Protein AF-X0W6S7-F1 (afdb_monomer_lite)

InterPro domains:
  IPR036086 ParB/Sulfiredoxin superfamily [SSF110849] (127-169)

Structure (mmCIF, N/CA/C/O backbone):
data_AF-X0W6S7-F1
#
_entry.id   AF-X0W6S7-F1
#
loop_
_atom_site.group_PDB
_atom_site.id
_atom_site.type_symbol
_atom_site.label_atom_id
_atom_site.label_alt_id
_atom_site.label_comp_id
_atom_site.label_asym_id
_atom_site.label_entity_id
_atom_site.label_seq_id
_atom_site.pdbx_PDB_ins_code
_atom_site.Cartn_x
_atom_site.Cartn_y
_atom_site.Cartn_z
_atom_site.occupancy
_atom_site.B_iso_or_equiv
_atom_site.auth_seq_id
_atom_site.auth_comp_id
_atom_site.auth_asym_id
_atom_site.auth_atom_id
_atom_site.pdbx_PDB_model_num
ATOM 1 N N . LYS A 1 1 ? -48.714 16.605 0.727 1.00 36.81 1 LYS A N 1
ATOM 2 C CA . LYS A 1 1 ? -47.879 15.407 0.461 1.00 36.81 1 LYS A CA 1
ATOM 3 C C . LYS A 1 1 ? -46.433 15.880 0.456 1.00 36.81 1 LYS A C 1
ATOM 5 O O . LYS A 1 1 ? -46.091 16.656 -0.423 1.00 36.81 1 LYS A O 1
ATOM 10 N N . GLY A 1 2 ? -45.682 15.568 1.515 1.00 40.12 2 GLY A N 1
ATOM 11 C CA . GLY A 1 2 ? -44.342 16.110 1.746 1.00 40.12 2 GLY A CA 1
ATOM 12 C C . GLY A 1 2 ? -43.364 15.637 0.678 1.00 40.12 2 GLY A C 1
ATOM 13 O O . GLY A 1 2 ? -43.314 14.447 0.377 1.00 40.12 2 GLY A O 1
ATOM 14 N N . GLN A 1 3 ? -42.642 16.583 0.084 1.00 43.19 3 GLN A N 1
ATOM 15 C CA . GLN A 1 3 ? -41.470 16.299 -0.732 1.00 43.19 3 GLN A CA 1
ATOM 16 C C . GLN A 1 3 ? -40.466 15.565 0.162 1.00 43.19 3 GLN A C 1
ATOM 18 O O . GLN A 1 3 ? -40.162 16.033 1.259 1.00 43.19 3 GLN A O 1
ATOM 23 N N . GLY A 1 4 ? -40.028 14.380 -0.264 1.00 40.12 4 GLY A N 1
ATOM 24 C CA . GLY A 1 4 ? -38.987 13.628 0.422 1.00 40.12 4 GLY A CA 1
ATOM 25 C C . GLY A 1 4 ? -37.681 14.396 0.317 1.00 40.12 4 GLY A C 1
ATOM 26 O O . GLY A 1 4 ? -36.938 14.221 -0.643 1.00 40.12 4 GLY A O 1
ATOM 27 N N . ASN A 1 5 ? -37.418 15.271 1.283 1.00 41.06 5 ASN A N 1
ATOM 28 C CA . ASN A 1 5 ? -36.069 15.750 1.512 1.00 41.06 5 ASN A CA 1
ATOM 29 C C . ASN A 1 5 ? -35.265 14.512 1.895 1.00 41.06 5 ASN A C 1
ATOM 31 O O . ASN A 1 5 ? -35.553 13.898 2.922 1.00 41.06 5 ASN A O 1
ATOM 35 N N . ALA A 1 6 ? -34.316 14.106 1.052 1.00 43.19 6 ALA A N 1
ATOM 36 C CA . ALA A 1 6 ? -33.305 13.149 1.464 1.00 43.19 6 ALA A CA 1
ATOM 37 C C . ALA A 1 6 ? -32.618 13.755 2.694 1.00 43.19 6 ALA A C 1
ATOM 39 O O . ALA A 1 6 ? -31.868 14.724 2.568 1.00 43.19 6 ALA A O 1
ATOM 40 N N . SER A 1 7 ? -32.957 13.268 3.889 1.00 46.34 7 SER A N 1
ATOM 41 C CA . SER A 1 7 ? -32.213 13.635 5.080 1.00 46.34 7 SER A CA 1
ATOM 42 C C . SER A 1 7 ? -30.889 12.893 4.993 1.00 46.34 7 SER A C 1
ATOM 44 O O . SER A 1 7 ? -30.820 11.666 5.041 1.00 46.34 7 SER A O 1
ATOM 46 N N . TYR A 1 8 ? -29.818 13.653 4.803 1.00 52.69 8 TYR A N 1
ATOM 47 C CA . TYR A 1 8 ? -28.459 13.179 5.021 1.00 52.69 8 TYR A CA 1
ATOM 48 C C . TYR A 1 8 ? -28.219 13.131 6.533 1.00 52.69 8 TYR A C 1
ATOM 50 O O . TYR A 1 8 ? -27.373 13.842 7.051 1.00 52.69 8 TYR A O 1
ATOM 58 N N . ASP A 1 9 ? -29.050 12.405 7.277 1.00 59.38 9 ASP A N 1
ATOM 59 C CA . ASP A 1 9 ? -28.766 12.110 8.675 1.00 59.38 9 ASP A CA 1
ATOM 60 C C . ASP A 1 9 ? -28.175 10.701 8.769 1.00 59.38 9 ASP A C 1
ATOM 62 O O . ASP A 1 9 ? -28.518 9.798 7.998 1.00 59.38 9 ASP A O 1
ATOM 66 N N . LEU A 1 10 ? -27.257 10.508 9.713 1.00 55.94 10 LEU A N 1
ATOM 67 C CA . LEU A 1 10 ? -26.541 9.244 9.902 1.00 55.94 10 LEU A CA 1
ATOM 68 C C . LEU A 1 10 ? -27.480 8.048 10.114 1.00 55.94 10 LEU A C 1
ATOM 70 O O . LEU A 1 10 ? -27.186 6.944 9.651 1.00 55.94 10 LEU A O 1
ATOM 74 N N . GLY A 1 11 ? -28.633 8.264 10.754 1.00 58.06 11 GLY A N 1
ATOM 75 C CA . GLY A 1 11 ? -29.652 7.237 10.954 1.00 58.06 11 GLY A CA 1
ATOM 76 C C . GLY A 1 11 ? -30.246 6.742 9.636 1.00 58.06 11 GLY A C 1
ATOM 77 O O . GLY A 1 11 ? -30.415 5.537 9.453 1.00 58.06 11 GLY A O 1
ATOM 78 N N . SER A 1 12 ? -30.475 7.649 8.688 1.00 59.22 12 SER A N 1
ATOM 79 C CA . SER A 1 12 ? -30.964 7.332 7.341 1.00 59.22 12 SER A CA 1
ATOM 80 C C . SER A 1 12 ? -29.930 6.606 6.478 1.00 59.22 12 SER A C 1
ATOM 82 O O . SER A 1 12 ? -30.293 5.755 5.665 1.00 59.22 12 SER A O 1
ATOM 84 N N . VAL A 1 13 ? -28.634 6.881 6.672 1.00 58.22 13 VAL A N 1
ATOM 85 C CA . VAL A 1 13 ? -27.541 6.205 5.946 1.00 58.22 13 VAL A CA 1
ATOM 86 C C . VAL A 1 13 ? -27.386 4.743 6.379 1.00 58.22 13 VAL A C 1
ATOM 88 O O . VAL A 1 13 ? -27.119 3.882 5.541 1.00 58.22 13 VAL A O 1
ATOM 91 N N . ARG A 1 14 ? -27.638 4.422 7.657 1.00 53.69 14 ARG A N 1
ATOM 92 C CA . ARG A 1 14 ? -27.577 3.040 8.177 1.00 53.69 14 ARG A CA 1
ATOM 93 C C . ARG A 1 14 ? -28.504 2.067 7.449 1.00 53.69 14 ARG A C 1
ATOM 95 O O . ARG A 1 14 ? -28.178 0.891 7.337 1.00 53.69 14 ARG A O 1
ATOM 102 N N . GLY A 1 15 ? -29.639 2.543 6.935 1.00 54.44 15 GLY A N 1
ATOM 103 C CA . GLY A 1 15 ? -30.625 1.704 6.250 1.00 54.44 15 GLY A CA 1
ATOM 104 C C . GLY A 1 15 ? -30.156 1.116 4.913 1.00 54.44 15 GLY A C 1
ATOM 105 O O . GLY A 1 15 ? -30.707 0.111 4.469 1.00 54.44 15 GLY A O 1
ATOM 106 N N . TYR A 1 16 ? -29.126 1.686 4.279 1.00 52.97 16 TYR A N 1
ATOM 107 C CA . TYR A 1 16 ? -28.615 1.215 2.980 1.00 52.97 16 TYR A CA 1
ATOM 108 C C . TYR A 1 16 ? -27.728 -0.029 3.079 1.00 52.97 16 TYR A C 1
ATOM 110 O O . TYR A 1 16 ? -27.243 -0.556 2.076 1.00 52.97 16 TYR A O 1
ATOM 118 N N . PHE A 1 17 ? -27.508 -0.503 4.298 1.00 53.44 17 PHE A N 1
ATOM 119 C CA . PHE A 1 17 ? -26.315 -1.223 4.650 1.00 53.44 17 PHE A CA 1
ATOM 120 C C . PHE A 1 17 ? -26.703 -2.399 5.584 1.00 53.44 17 PHE A C 1
ATOM 122 O O . PHE A 1 17 ? -27.076 -2.217 6.735 1.00 53.44 17 PHE A O 1
ATOM 129 N N . ARG A 1 18 ? -26.553 -3.652 5.090 1.00 44.88 18 ARG A N 1
ATOM 130 C CA . ARG A 1 18 ? -26.897 -4.933 5.768 1.00 44.88 18 ARG A CA 1
ATOM 131 C C . ARG A 1 18 ? -25.976 -5.487 6.894 1.00 44.88 18 ARG A C 1
ATOM 133 O O . ARG A 1 18 ? -26.524 -6.051 7.830 1.00 44.88 18 ARG A O 1
ATOM 140 N N . ASP A 1 19 ? -24.644 -5.357 6.823 1.00 48.59 19 ASP A N 1
ATOM 141 C CA . ASP A 1 19 ? -23.656 -5.804 7.836 1.00 48.59 19 ASP A CA 1
ATOM 142 C C . ASP A 1 19 ? -22.459 -4.816 7.992 1.00 48.59 19 ASP A C 1
ATOM 144 O O . ASP A 1 19 ? -21.614 -4.745 7.100 1.00 48.59 19 ASP A O 1
ATOM 148 N N . TRP A 1 20 ? -22.390 -3.983 9.057 1.00 60.78 20 TRP A N 1
ATOM 149 C CA . TRP A 1 20 ? -21.358 -2.912 9.191 1.00 60.78 20 TRP A CA 1
ATOM 150 C C . TRP A 1 20 ? -21.181 -2.429 10.638 1.00 60.78 20 TRP A C 1
ATOM 152 O O . TRP A 1 20 ? -22.154 -2.287 11.381 1.00 60.78 20 TRP A O 1
ATOM 162 N N . ARG A 1 21 ? -19.941 -2.063 11.002 1.00 52.44 21 ARG A N 1
ATOM 163 C CA . ARG A 1 21 ? -19.645 -1.153 12.124 1.00 52.44 21 ARG A CA 1
ATOM 164 C C . ARG A 1 21 ? -19.096 0.165 11.581 1.00 52.44 21 ARG A C 1
ATOM 166 O O . ARG A 1 21 ? -18.011 0.199 11.000 1.00 52.44 21 ARG A O 1
ATOM 173 N N . GLU A 1 22 ? -19.868 1.224 11.784 1.00 55.28 22 GLU A N 1
ATOM 174 C CA . GLU A 1 22 ? -19.468 2.620 11.600 1.00 55.28 22 GLU A CA 1
ATOM 175 C C . GLU A 1 22 ? -18.278 2.921 12.525 1.00 55.28 22 GLU A C 1
ATOM 177 O O . GLU A 1 22 ? -18.358 2.656 13.726 1.00 55.28 22 GLU A O 1
ATOM 182 N N . MET A 1 23 ? -17.155 3.370 11.958 1.00 55.16 23 MET A N 1
ATOM 183 C CA . MET A 1 23 ? -15.945 3.675 12.734 1.00 55.16 23 MET A CA 1
ATOM 184 C C . MET A 1 23 ? -15.871 5.152 13.072 1.00 55.16 23 MET A C 1
ATOM 186 O O . MET A 1 23 ? -15.551 5.504 14.202 1.00 55.16 23 MET A O 1
ATOM 190 N N . GLU A 1 24 ? -16.142 5.998 12.081 1.00 53.97 24 GLU A N 1
ATOM 191 C CA . GLU A 1 24 ? -15.948 7.432 12.203 1.00 53.97 24 GLU A CA 1
ATOM 192 C C . GLU A 1 24 ? -16.771 8.179 11.155 1.00 53.97 24 GLU A C 1
ATOM 194 O O . GLU A 1 24 ? -17.003 7.690 10.042 1.00 53.97 24 GLU A O 1
ATOM 199 N N . VAL A 1 25 ? -17.193 9.380 11.532 1.00 62.91 25 VAL A N 1
ATOM 200 C CA . VAL A 1 25 ? -17.846 10.349 10.662 1.00 62.91 25 VAL A CA 1
ATOM 201 C C . VAL A 1 25 ? -16.841 11.464 10.424 1.00 62.91 25 VAL A C 1
ATOM 203 O O . VAL A 1 25 ? -16.433 12.143 11.361 1.00 62.91 25 VAL A O 1
ATOM 206 N N . ILE A 1 26 ? -16.418 11.629 9.175 1.00 60.59 26 ILE A N 1
ATOM 207 C CA . ILE A 1 26 ? -15.543 12.728 8.778 1.00 60.59 26 ILE A CA 1
ATOM 208 C C . ILE A 1 26 ? -16.438 13.907 8.427 1.00 60.59 26 ILE A C 1
ATOM 210 O O . ILE A 1 26 ? -17.047 13.935 7.358 1.00 60.59 26 ILE A O 1
ATOM 214 N N . GLU A 1 27 ? -16.529 14.865 9.335 1.00 60.53 27 GLU A N 1
ATOM 215 C CA . GLU A 1 27 ? -17.236 16.124 9.118 1.00 60.53 27 GLU A CA 1
ATOM 216 C C . GLU A 1 27 ? -16.297 17.176 8.508 1.00 60.53 27 GLU A C 1
ATOM 218 O O . GLU A 1 27 ? -15.076 17.065 8.603 1.00 60.53 27 GLU A O 1
ATOM 223 N N . GLY A 1 28 ? -16.862 18.206 7.873 1.00 56.00 28 GLY A N 1
ATOM 224 C CA . GLY A 1 28 ? -16.068 19.314 7.330 1.00 56.00 28 GLY A CA 1
ATOM 225 C C . GLY A 1 28 ? -15.268 18.943 6.081 1.00 56.00 28 GLY A C 1
ATOM 226 O O . GLY A 1 28 ? -14.123 19.363 5.944 1.00 56.00 28 GLY A O 1
ATOM 227 N N . ILE A 1 29 ? -15.860 18.147 5.180 1.00 62.44 29 ILE A N 1
ATOM 228 C CA . ILE A 1 29 ? -15.291 17.936 3.844 1.00 62.44 29 ILE A CA 1
ATOM 229 C C . ILE A 1 29 ? -15.127 19.304 3.178 1.00 62.44 29 ILE A C 1
ATOM 231 O O . ILE A 1 29 ? -16.108 20.036 3.045 1.00 62.44 29 ILE A O 1
ATOM 235 N N . ASP A 1 30 ? -13.891 19.611 2.786 1.00 54.75 30 ASP A N 1
ATOM 236 C CA . ASP A 1 30 ? -13.529 20.840 2.088 1.00 54.75 30 ASP A CA 1
ATOM 237 C C . ASP A 1 30 ? -14.347 20.967 0.793 1.00 54.75 30 ASP A C 1
ATOM 239 O O . ASP A 1 30 ? -14.317 20.073 -0.061 1.00 54.75 30 ASP A O 1
ATOM 243 N N . ASP A 1 31 ? -15.142 22.032 0.696 1.00 67.44 31 ASP A N 1
ATOM 244 C CA . ASP A 1 31 ? -16.006 22.338 -0.443 1.00 67.44 31 ASP A CA 1
ATOM 245 C C . ASP A 1 31 ? -15.426 23.449 -1.335 1.00 67.44 31 ASP A C 1
ATOM 247 O O . ASP A 1 31 ? -16.079 23.864 -2.302 1.00 67.44 31 ASP A O 1
ATOM 251 N N . ASP A 1 32 ? -14.184 23.881 -1.073 1.00 54.41 32 ASP A N 1
ATOM 252 C CA . ASP A 1 32 ? -13.485 24.850 -1.912 1.00 54.41 32 ASP A CA 1
ATOM 253 C C . ASP A 1 32 ? -13.275 24.291 -3.330 1.00 54.41 32 ASP A C 1
ATOM 255 O O . ASP A 1 32 ? -12.547 23.329 -3.582 1.00 54.41 32 ASP A O 1
ATOM 259 N N . GLY A 1 33 ? -13.943 24.930 -4.295 1.00 58.66 33 GLY A N 1
ATOM 260 C CA . GLY A 1 33 ? -13.910 24.556 -5.710 1.00 58.66 33 GLY A CA 1
ATOM 261 C C . GLY A 1 33 ? -15.038 23.626 -6.170 1.00 58.66 33 GLY A C 1
ATOM 262 O O . GLY A 1 33 ? -15.104 23.338 -7.368 1.00 58.66 33 GLY A O 1
ATOM 263 N N . ASP A 1 34 ? -15.952 23.194 -5.290 1.00 57.66 34 ASP A N 1
ATOM 264 C CA . ASP A 1 34 ? -17.181 22.510 -5.718 1.00 57.66 34 ASP A CA 1
ATOM 265 C C . ASP A 1 34 ? -18.121 23.537 -6.390 1.00 57.66 34 ASP A C 1
ATOM 267 O O . ASP A 1 34 ? -18.523 24.512 -5.750 1.00 57.66 34 ASP A O 1
ATOM 271 N N . PRO A 1 35 ? -18.508 23.368 -7.671 1.00 62.56 35 PRO A N 1
ATOM 272 C CA . PRO A 1 35 ? -19.450 24.271 -8.339 1.00 62.56 35 PRO A CA 1
ATOM 273 C C . PRO A 1 35 ? -20.861 24.256 -7.719 1.00 62.56 35 PRO A C 1
ATOM 275 O O . PRO A 1 35 ? -21.683 25.108 -8.060 1.00 62.56 35 PRO A O 1
ATOM 278 N N . ALA A 1 36 ? -21.162 23.304 -6.829 1.00 57.56 36 ALA A N 1
ATOM 279 C CA . ALA A 1 36 ? -22.399 23.230 -6.060 1.00 57.56 36 ALA A CA 1
ATOM 280 C C . ALA A 1 36 ? -22.118 22.759 -4.614 1.00 57.56 36 ALA A C 1
ATOM 282 O O . ALA A 1 36 ? -22.459 21.623 -4.268 1.00 57.56 36 ALA A O 1
ATOM 283 N N . PRO A 1 37 ? -21.531 23.622 -3.761 1.00 53.78 37 PRO A N 1
ATOM 284 C CA . PRO A 1 37 ? -21.016 23.237 -2.452 1.00 53.78 37 PRO A CA 1
ATOM 285 C C . PRO A 1 37 ? -22.135 22.730 -1.541 1.00 53.78 37 PRO A C 1
ATOM 287 O O . PRO A 1 37 ? -23.106 23.431 -1.229 1.00 53.78 37 PRO A O 1
ATOM 290 N N . ARG A 1 38 ? -22.010 21.473 -1.117 1.00 60.22 38 ARG A N 1
ATOM 291 C CA . ARG A 1 38 ? -22.980 20.791 -0.252 1.00 60.22 38 ARG A CA 1
ATOM 292 C C . ARG A 1 38 ? -22.538 20.916 1.202 1.00 60.22 38 ARG A C 1
ATOM 294 O O . ARG A 1 38 ? -22.001 19.982 1.795 1.00 60.22 38 ARG A O 1
ATOM 301 N N . ARG A 1 39 ? -22.779 22.095 1.772 1.00 53.25 39 ARG A N 1
ATOM 302 C CA . ARG A 1 39 ? -22.456 22.404 3.172 1.00 53.25 39 ARG A CA 1
ATOM 303 C C . ARG A 1 39 ? -23.110 21.399 4.122 1.00 53.25 39 ARG A C 1
ATOM 305 O O . ARG A 1 39 ? -24.313 21.157 4.036 1.00 53.25 39 ARG A O 1
ATOM 312 N N . GLY A 1 40 ? -22.315 20.838 5.031 1.00 54.28 40 GLY A N 1
ATOM 313 C CA . GLY A 1 40 ? -22.762 19.807 5.976 1.00 54.28 40 GLY A CA 1
ATOM 314 C C . GLY A 1 40 ? -22.657 18.372 5.451 1.00 54.28 40 GLY A C 1
ATOM 315 O O . GLY A 1 40 ? -23.179 17.458 6.084 1.00 54.28 40 GLY A O 1
ATOM 316 N N . MET A 1 41 ? -21.990 18.151 4.312 1.00 56.56 41 MET A N 1
ATOM 317 C CA . MET A 1 41 ? -21.590 16.806 3.908 1.00 56.56 41 MET A CA 1
ATOM 318 C C . MET A 1 41 ? -20.589 16.206 4.898 1.00 56.56 41 MET A C 1
ATOM 320 O O . MET A 1 41 ? -19.622 16.849 5.307 1.00 56.56 41 MET A O 1
ATOM 324 N N . TYR A 1 42 ? -20.810 14.937 5.216 1.00 57.53 42 TYR A N 1
ATOM 325 C CA . TYR A 1 42 ? -19.901 14.106 5.986 1.00 57.53 42 TYR A CA 1
ATOM 326 C C . TYR A 1 42 ? -19.528 12.863 5.179 1.00 57.53 42 TYR A C 1
ATOM 328 O O . TYR A 1 42 ? -20.314 12.340 4.384 1.00 57.53 42 TYR A O 1
ATOM 336 N N . GLY A 1 43 ? -18.304 12.390 5.373 1.00 57.97 43 GLY A N 1
ATOM 337 C CA . GLY A 1 43 ? -17.878 11.063 4.958 1.00 57.97 43 GLY A CA 1
ATOM 338 C C . GLY A 1 43 ? -18.177 10.073 6.073 1.00 57.97 43 GLY A C 1
ATOM 339 O O . GLY A 1 43 ? -18.066 10.410 7.247 1.00 57.97 43 GLY A O 1
ATOM 340 N N . VAL A 1 44 ? -18.531 8.840 5.726 1.00 59.97 44 VAL A N 1
ATOM 341 C CA . VAL A 1 44 ? -18.591 7.750 6.704 1.00 59.97 44 VAL A CA 1
ATOM 342 C C . VAL A 1 44 ? -17.445 6.797 6.403 1.00 59.97 44 VAL A C 1
ATOM 344 O O . VAL A 1 44 ? -17.327 6.305 5.278 1.00 59.97 44 VAL A O 1
ATOM 347 N N . LEU A 1 45 ? -16.590 6.558 7.395 1.00 59.06 45 LEU A N 1
ATOM 348 C CA . LEU A 1 45 ? -15.583 5.508 7.342 1.00 59.06 45 LEU A CA 1
ATOM 349 C C . LEU A 1 45 ? -16.180 4.222 7.907 1.00 59.06 45 LEU A C 1
ATOM 351 O O . LEU A 1 45 ? -16.616 4.149 9.061 1.00 59.06 45 LEU A O 1
ATOM 355 N N . PHE A 1 46 ? -16.176 3.183 7.080 1.00 64.19 46 PHE A N 1
ATOM 356 C CA . PHE A 1 46 ? -16.680 1.869 7.451 1.00 64.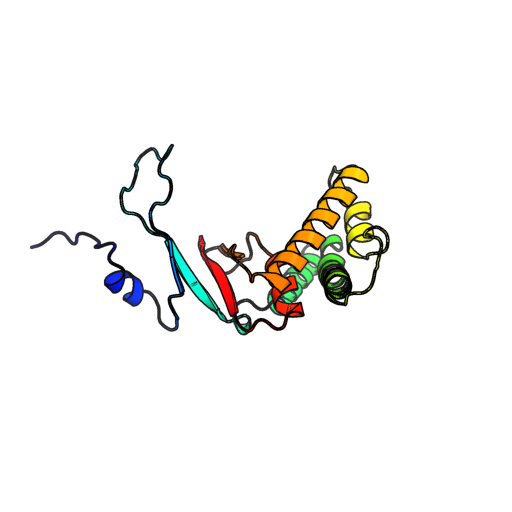19 46 PHE A CA 1
ATOM 357 C C . PHE A 1 46 ? -15.520 0.931 7.780 1.00 64.19 46 PHE A C 1
ATOM 359 O O . PHE A 1 46 ? -14.490 0.929 7.100 1.00 64.19 46 PHE A O 1
ATOM 366 N N . LYS A 1 47 ? -15.706 0.085 8.800 1.00 55.34 47 LYS A N 1
ATOM 367 C CA . LYS A 1 47 ? -14.819 -1.053 9.047 1.00 55.34 47 LYS A CA 1
ATOM 368 C C . LYS A 1 47 ? -15.184 -2.184 8.088 1.00 55.34 47 LYS A C 1
ATOM 370 O O . LYS A 1 47 ? -16.205 -2.840 8.285 1.00 55.34 47 LYS A O 1
ATOM 375 N N . GLY A 1 48 ? -14.370 -2.408 7.060 1.00 57.22 48 GLY A N 1
ATOM 376 C CA . GLY A 1 48 ? -14.486 -3.585 6.201 1.00 57.22 48 GLY A CA 1
ATOM 377 C C . GLY A 1 48 ? -13.653 -4.734 6.762 1.00 57.22 48 GLY A C 1
ATOM 378 O O . GLY A 1 48 ? -12.482 -4.531 7.084 1.00 57.22 48 GLY A O 1
ATOM 379 N N . GLY A 1 49 ? -14.229 -5.934 6.871 1.00 59.59 49 GLY A N 1
ATOM 380 C CA . GLY A 1 49 ? -13.446 -7.140 7.158 1.00 59.59 49 GLY A CA 1
ATOM 381 C C . GLY A 1 49 ? -12.432 -7.380 6.041 1.00 59.59 49 GLY A C 1
ATOM 382 O O . GLY A 1 49 ? -12.790 -7.273 4.868 1.00 59.59 49 GLY A O 1
ATOM 383 N N . LEU A 1 50 ? -11.178 -7.688 6.384 1.00 59.41 50 LEU A N 1
ATOM 384 C CA . LEU A 1 50 ? -10.141 -7.953 5.379 1.00 59.41 50 LEU A CA 1
ATOM 385 C C . LEU A 1 50 ? -10.515 -9.169 4.511 1.00 59.41 50 LEU A C 1
ATOM 387 O O . LEU A 1 50 ? -10.225 -9.175 3.322 1.00 59.41 50 LEU A O 1
ATOM 391 N N . ASP A 1 51 ? -11.263 -10.127 5.064 1.00 60.09 51 ASP A N 1
ATOM 392 C CA . ASP A 1 51 ? -11.779 -11.298 4.339 1.00 60.09 51 ASP A CA 1
ATOM 393 C C . ASP A 1 51 ? -12.682 -10.926 3.146 1.00 60.09 51 ASP A C 1
ATOM 395 O O . ASP A 1 51 ? -12.728 -11.651 2.153 1.00 60.09 51 ASP A O 1
ATOM 399 N N . LEU A 1 52 ? -13.384 -9.785 3.212 1.00 60.81 52 LEU A N 1
ATOM 400 C CA . LEU A 1 52 ? -14.197 -9.260 2.103 1.00 60.81 52 LEU A CA 1
ATOM 401 C C . LEU A 1 52 ? -13.349 -8.530 1.052 1.00 60.81 52 LEU A C 1
ATOM 403 O O . LEU A 1 52 ? -13.731 -8.463 -0.114 1.00 60.81 52 LEU A O 1
ATOM 407 N N . TRP A 1 53 ? -12.198 -8.000 1.463 1.00 69.88 53 TRP A N 1
ATOM 408 C CA . TRP A 1 53 ? -11.259 -7.229 0.645 1.00 69.88 53 TRP A CA 1
ATOM 409 C C . TRP A 1 53 ? -9.922 -7.967 0.545 1.00 69.88 53 TRP A C 1
ATOM 411 O O . TRP A 1 53 ? -8.851 -7.395 0.754 1.00 69.88 53 TRP A O 1
ATOM 421 N N . ASN A 1 54 ? -10.016 -9.270 0.280 1.00 74.56 54 ASN A N 1
ATOM 422 C CA . ASN A 1 54 ? -8.903 -10.196 0.383 1.00 74.56 54 ASN A CA 1
ATOM 423 C C . ASN A 1 54 ? -7.856 -9.920 -0.710 1.00 74.56 54 ASN A C 1
ATOM 425 O O . ASN A 1 54 ? -8.147 -9.998 -1.906 1.00 74.56 54 ASN A O 1
ATOM 429 N N . VAL A 1 55 ? -6.629 -9.627 -0.275 1.00 81.06 55 VAL A N 1
ATOM 430 C CA . VAL A 1 55 ? -5.457 -9.400 -1.134 1.00 81.06 55 VAL A CA 1
ATOM 431 C C . VAL A 1 55 ? -5.243 -10.553 -2.113 1.00 81.06 55 VAL A C 1
ATOM 433 O O . VAL A 1 55 ? -5.006 -10.298 -3.291 1.00 81.06 55 VAL A O 1
ATOM 436 N N . ASP A 1 56 ? -5.422 -11.797 -1.671 1.00 82.94 56 ASP A N 1
ATOM 437 C CA . ASP A 1 56 ? -5.229 -12.991 -2.498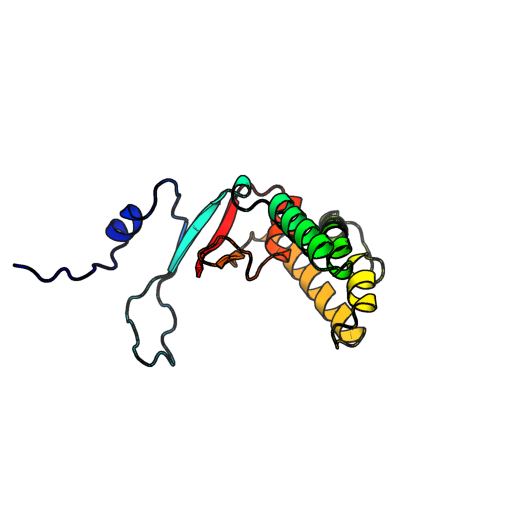 1.00 82.94 56 ASP A CA 1
ATOM 438 C C . ASP A 1 56 ? -6.244 -13.037 -3.644 1.00 82.94 56 ASP A C 1
ATOM 440 O O . ASP A 1 56 ? -5.900 -13.342 -4.780 1.00 82.94 56 ASP A O 1
ATOM 444 N N . VAL A 1 57 ? -7.494 -12.634 -3.389 1.00 83.44 57 VAL A N 1
ATOM 445 C CA . VAL A 1 57 ? -8.540 -12.562 -4.425 1.00 83.44 57 VAL A CA 1
ATOM 446 C C . VAL A 1 57 ? -8.223 -11.471 -5.452 1.00 83.44 57 VAL A C 1
ATOM 448 O O . VAL A 1 57 ? -8.476 -11.642 -6.650 1.00 83.44 57 VAL A O 1
ATOM 451 N N . ILE A 1 58 ? -7.661 -10.345 -5.002 1.00 84.31 58 ILE A N 1
ATOM 452 C CA . ILE A 1 58 ? -7.221 -9.261 -5.888 1.00 84.31 58 ILE A CA 1
ATOM 453 C C . ILE A 1 58 ? -6.053 -9.744 -6.756 1.00 84.31 58 ILE A C 1
ATOM 455 O O . ILE A 1 58 ? -6.102 -9.586 -7.978 1.00 84.31 58 ILE A O 1
ATOM 459 N N . PHE A 1 59 ? -5.047 -10.375 -6.149 1.00 84.81 59 PHE A N 1
ATOM 460 C CA . PHE A 1 59 ? -3.886 -10.928 -6.844 1.00 84.81 59 PHE A CA 1
ATOM 461 C C . PHE A 1 59 ? -4.274 -12.014 -7.850 1.00 84.81 59 PHE A C 1
ATOM 463 O O . PHE A 1 59 ? -3.874 -11.926 -9.012 1.00 84.81 59 PHE A O 1
ATOM 470 N N . ASP A 1 60 ? -5.146 -12.948 -7.477 1.00 84.69 60 ASP A N 1
ATOM 471 C CA . ASP A 1 60 ? -5.706 -13.957 -8.379 1.00 84.69 60 ASP A CA 1
ATOM 472 C C . ASP A 1 60 ? -6.403 -13.324 -9.587 1.00 84.69 60 ASP A C 1
ATOM 474 O O . ASP A 1 60 ? -6.270 -13.784 -10.724 1.00 84.69 60 ASP A O 1
ATOM 478 N N . SER A 1 61 ? -7.183 -12.264 -9.357 1.00 82.12 61 SER A N 1
ATOM 479 C CA . SER A 1 61 ? -7.879 -11.541 -10.423 1.00 82.12 61 SER A CA 1
ATOM 480 C C . SER A 1 61 ? -6.894 -10.860 -11.374 1.00 82.12 61 SER A C 1
ATOM 482 O O . SER A 1 61 ? -7.065 -10.913 -12.596 1.00 82.12 61 SER A O 1
ATOM 484 N N . TRP A 1 62 ? -5.833 -10.253 -10.841 1.00 81.94 62 TRP A N 1
ATOM 485 C CA . TRP A 1 62 ? -4.768 -9.652 -11.642 1.00 81.94 62 TRP A CA 1
ATOM 486 C C . TRP A 1 62 ? -4.030 -10.696 -12.471 1.00 81.94 62 TRP A C 1
ATOM 488 O O . TRP A 1 62 ? -3.896 -10.508 -13.679 1.00 81.94 62 TRP A O 1
ATOM 498 N N . GLN A 1 63 ? -3.651 -11.826 -11.873 1.00 79.88 63 GLN A N 1
ATOM 499 C CA . GLN A 1 63 ? -2.993 -12.924 -12.579 1.00 79.88 63 GLN A CA 1
ATOM 500 C C . GLN A 1 63 ? -3.882 -13.508 -13.684 1.00 79.88 63 GLN A C 1
ATOM 502 O O . GLN A 1 63 ? -3.434 -13.679 -14.818 1.00 79.88 63 GLN A O 1
ATOM 507 N N . LYS A 1 64 ? -5.172 -13.747 -13.412 1.00 82.56 64 LYS A N 1
ATOM 508 C CA . LYS A 1 64 ? -6.127 -14.232 -14.426 1.00 82.56 64 LYS A CA 1
ATOM 509 C C . LYS A 1 64 ? -6.269 -13.256 -15.593 1.00 82.56 64 LYS A C 1
ATOM 511 O O . LYS A 1 64 ? -6.321 -13.685 -16.744 1.00 82.56 64 LYS A O 1
ATOM 516 N N . ASN A 1 65 ? -6.316 -11.952 -15.319 1.00 77.94 65 ASN A N 1
ATOM 517 C CA . ASN A 1 65 ? -6.370 -10.935 -16.368 1.00 77.94 65 ASN A CA 1
ATOM 518 C C . ASN A 1 65 ? -5.055 -10.854 -17.154 1.00 77.94 65 ASN A C 1
ATOM 520 O O . ASN A 1 65 ? -5.095 -10.823 -18.381 1.00 77.94 65 ASN A O 1
ATOM 524 N N . ALA A 1 66 ? -3.908 -10.896 -16.477 1.00 76.31 66 ALA A N 1
ATOM 525 C CA . ALA A 1 66 ? -2.584 -10.926 -17.093 1.00 76.31 66 ALA A CA 1
ATOM 526 C C . ALA A 1 66 ? -2.449 -12.082 -18.096 1.00 76.31 66 ALA A C 1
ATOM 528 O O . ALA A 1 66 ? -2.079 -11.877 -19.252 1.00 76.31 66 ALA A O 1
ATOM 529 N N . LEU A 1 67 ? -2.848 -13.290 -17.683 1.00 76.75 67 LEU A N 1
ATOM 530 C CA . LEU A 1 67 ? -2.858 -14.480 -18.536 1.00 76.75 67 LEU A CA 1
ATOM 531 C C . LEU A 1 67 ? -3.830 -14.345 -19.713 1.00 76.75 67 LEU A C 1
ATOM 533 O O . LEU A 1 67 ? -3.508 -14.741 -20.830 1.00 76.75 67 LEU A O 1
ATOM 537 N N . ARG A 1 68 ? -5.015 -13.767 -19.481 1.00 77.06 68 ARG A N 1
ATOM 538 C CA . ARG A 1 68 ? -6.045 -13.590 -20.514 1.00 77.06 68 ARG A CA 1
ATOM 539 C C . ARG A 1 68 ? -5.649 -12.576 -21.586 1.00 77.06 68 ARG A C 1
ATOM 541 O O . ARG A 1 68 ? -6.013 -12.755 -22.745 1.00 77.06 68 ARG A O 1
ATOM 548 N N . PHE A 1 69 ? -4.961 -11.506 -21.200 1.00 73.06 69 PHE A N 1
ATOM 549 C CA . PHE A 1 69 ? -4.613 -10.397 -22.091 1.00 73.06 69 PHE A CA 1
ATOM 550 C C . PHE A 1 69 ? -3.145 -10.413 -22.539 1.00 73.06 69 PHE A C 1
ATOM 552 O O . PHE A 1 69 ? -2.718 -9.504 -23.245 1.00 73.06 69 PHE A O 1
ATOM 559 N N . GLY A 1 70 ? -2.380 -11.447 -22.172 1.00 61.12 70 GLY A N 1
ATOM 560 C CA . GLY A 1 70 ? -0.982 -11.613 -22.579 1.00 61.12 70 GLY A CA 1
ATOM 561 C C . GLY A 1 70 ? -0.010 -10.642 -21.904 1.00 61.12 70 GLY A C 1
ATOM 562 O O . GLY A 1 70 ? 1.137 -10.532 -22.326 1.00 61.12 70 GLY A O 1
ATOM 563 N N . THR A 1 71 ? -0.432 -9.944 -20.850 1.00 63.91 71 THR A N 1
ATOM 564 C CA . THR A 1 71 ? 0.413 -9.031 -20.079 1.00 63.91 71 THR A CA 1
ATOM 565 C C . THR A 1 71 ? 1.094 -9.788 -18.942 1.00 63.91 71 THR A C 1
ATOM 567 O O . THR A 1 71 ? 0.764 -9.603 -17.772 1.00 63.91 71 THR A O 1
ATOM 570 N N . GLN A 1 72 ? 2.081 -10.636 -19.280 1.00 61.06 72 GLN A N 1
ATOM 571 C CA . GLN A 1 72 ? 2.926 -11.358 -18.301 1.00 61.06 72 GLN A CA 1
ATOM 572 C C . GLN A 1 72 ? 3.512 -10.437 -17.218 1.00 61.06 72 GLN A C 1
ATOM 574 O O . GLN A 1 72 ? 3.795 -10.866 -16.106 1.00 61.06 72 GLN A O 1
ATOM 579 N N . GLU A 1 73 ? 3.623 -9.154 -17.537 1.00 59.59 73 GLU A N 1
ATOM 580 C CA . GLU A 1 73 ? 4.131 -8.085 -16.693 1.00 59.59 73 GLU A CA 1
ATOM 581 C C . GLU A 1 73 ? 3.445 -7.947 -15.336 1.00 59.59 73 GLU A C 1
ATOM 583 O O . GLU A 1 73 ? 4.086 -7.487 -14.407 1.00 59.59 73 GLU A O 1
ATOM 588 N N . HIS A 1 74 ? 2.185 -8.351 -15.181 1.00 64.56 74 HIS A N 1
ATOM 589 C CA . HIS A 1 74 ? 1.479 -8.221 -13.901 1.00 64.56 74 HIS A CA 1
ATOM 590 C C . HIS A 1 74 ? 1.556 -9.473 -13.013 1.00 64.56 74 HIS A C 1
ATOM 592 O O . HIS A 1 74 ? 0.980 -9.473 -11.926 1.00 64.56 74 HIS A O 1
ATOM 598 N N . LEU A 1 75 ? 2.249 -10.531 -13.452 1.00 76.56 75 LEU A N 1
ATOM 599 C CA . LEU A 1 75 ? 2.355 -11.783 -12.693 1.00 76.56 75 LEU A CA 1
ATOM 600 C C . LEU A 1 75 ? 3.330 -11.685 -11.514 1.00 76.56 75 LEU A C 1
ATOM 602 O O . LEU A 1 75 ? 3.113 -12.332 -10.494 1.00 76.56 75 LEU A O 1
ATOM 606 N N . GLU A 1 76 ? 4.373 -10.867 -11.649 1.00 85.06 76 GLU A N 1
ATOM 607 C CA . GLU A 1 76 ? 5.469 -10.763 -10.674 1.00 85.06 76 GLU A CA 1
ATOM 608 C C . GLU A 1 76 ? 5.167 -9.772 -9.541 1.00 85.06 76 GLU A C 1
ATOM 610 O O . GLU A 1 76 ? 5.659 -9.934 -8.425 1.00 85.06 76 GLU A O 1
ATOM 615 N N . LEU A 1 77 ? 4.318 -8.768 -9.800 1.00 87.62 77 LEU A N 1
ATOM 616 C CA . LEU A 1 77 ? 4.009 -7.704 -8.841 1.00 87.62 77 LEU A CA 1
ATOM 617 C C . LEU A 1 77 ? 3.459 -8.218 -7.496 1.00 87.62 77 LEU A C 1
ATOM 619 O O . LEU A 1 77 ? 3.917 -7.713 -6.472 1.00 87.62 77 LEU A O 1
ATOM 623 N N . PRO A 1 78 ? 2.510 -9.179 -7.447 1.00 90.19 78 PRO A N 1
ATOM 624 C CA . PRO A 1 78 ? 2.032 -9.739 -6.183 1.00 90.19 78 PRO A CA 1
ATOM 625 C C . PRO A 1 78 ? 3.157 -10.232 -5.266 1.00 90.19 78 PRO A C 1
ATOM 627 O O . PRO A 1 78 ? 3.294 -9.738 -4.150 1.00 90.19 78 PRO A O 1
ATOM 630 N N . GLY A 1 79 ? 4.009 -11.132 -5.768 1.00 90.62 79 GLY A N 1
ATOM 631 C CA . GLY A 1 79 ? 5.109 -11.701 -4.985 1.00 90.62 79 GLY A CA 1
ATOM 632 C C . GLY A 1 79 ? 6.165 -10.661 -4.619 1.00 90.62 79 GLY A C 1
ATOM 633 O O . GLY A 1 79 ? 6.690 -10.681 -3.511 1.00 90.62 79 GLY A O 1
ATOM 634 N N . ALA A 1 80 ? 6.422 -9.701 -5.511 1.00 93.62 80 ALA A N 1
ATOM 635 C CA . ALA A 1 80 ? 7.332 -8.598 -5.232 1.00 93.62 80 ALA A CA 1
ATOM 636 C C . ALA A 1 80 ? 6.831 -7.678 -4.104 1.00 93.62 80 ALA A C 1
ATOM 638 O O . ALA A 1 80 ? 7.624 -7.211 -3.292 1.00 93.62 80 ALA A O 1
ATOM 639 N N . LEU A 1 81 ? 5.519 -7.419 -4.028 1.00 94.50 81 LEU A N 1
ATOM 640 C CA . LEU A 1 81 ? 4.924 -6.638 -2.939 1.00 94.50 81 LEU A CA 1
ATOM 641 C C . LEU A 1 81 ? 4.984 -7.383 -1.602 1.00 94.50 81 LEU A C 1
ATOM 643 O O . LEU A 1 81 ? 5.306 -6.765 -0.588 1.00 94.50 81 LEU A O 1
ATOM 647 N N . GLU A 1 82 ? 4.661 -8.678 -1.600 1.00 94.19 82 GLU A N 1
ATOM 648 C CA . GLU A 1 82 ? 4.692 -9.510 -0.391 1.00 94.19 82 GLU A CA 1
ATOM 649 C C . GLU A 1 82 ? 6.117 -9.636 0.160 1.00 94.19 82 GLU A C 1
ATOM 651 O O . GLU A 1 82 ? 6.341 -9.346 1.334 1.00 94.19 82 GLU A O 1
ATOM 656 N N . GLU A 1 83 ? 7.099 -9.958 -0.689 1.00 96.38 83 GLU A N 1
ATOM 657 C CA . GLU A 1 83 ? 8.512 -10.024 -0.291 1.00 96.38 83 GLU A CA 1
ATOM 658 C C . GLU A 1 83 ? 8.998 -8.691 0.282 1.00 96.38 83 GLU A C 1
ATOM 660 O O . GLU A 1 83 ? 9.561 -8.653 1.379 1.00 96.38 83 GLU A O 1
ATOM 665 N N . PHE A 1 84 ? 8.709 -7.586 -0.411 1.00 97.19 84 PHE A N 1
ATOM 666 C CA . PHE A 1 84 ? 9.124 -6.259 0.024 1.00 97.19 84 PHE A CA 1
ATOM 667 C C . PHE A 1 84 ? 8.569 -5.912 1.410 1.00 97.19 84 PHE A C 1
ATOM 669 O O . PHE A 1 84 ? 9.323 -5.519 2.301 1.00 97.19 84 PHE A O 1
ATOM 676 N N . PHE A 1 85 ? 7.258 -6.060 1.628 1.00 96.81 85 PHE A N 1
ATOM 677 C CA . PHE A 1 85 ? 6.662 -5.696 2.915 1.00 96.81 85 PHE A CA 1
ATOM 678 C C . PHE A 1 85 ? 6.998 -6.680 4.033 1.00 96.81 85 PHE A C 1
ATOM 680 O O . PHE A 1 85 ? 7.175 -6.232 5.166 1.00 96.81 85 PHE A O 1
ATOM 687 N N . SER A 1 86 ? 7.194 -7.964 3.727 1.00 95.94 86 SER A N 1
ATOM 688 C CA . SER A 1 86 ? 7.727 -8.928 4.691 1.00 95.94 86 SER A CA 1
ATOM 689 C C . SER A 1 86 ? 9.100 -8.487 5.209 1.00 95.94 86 SER A C 1
ATOM 691 O O . SER A 1 86 ? 9.319 -8.514 6.418 1.00 95.94 86 SER A O 1
ATOM 693 N N . ARG A 1 87 ? 10.013 -8.030 4.336 1.00 96.31 87 ARG A N 1
ATOM 694 C CA . ARG A 1 87 ? 11.341 -7.536 4.758 1.00 96.31 87 ARG A CA 1
ATOM 695 C C . ARG A 1 87 ? 11.275 -6.208 5.500 1.00 96.31 87 ARG A C 1
ATOM 697 O O . ARG A 1 87 ? 11.992 -6.006 6.471 1.00 96.31 87 ARG A O 1
ATOM 704 N N . VAL A 1 88 ? 10.376 -5.305 5.104 1.00 96.06 88 VAL A N 1
ATOM 705 C CA . VAL A 1 88 ? 10.166 -4.048 5.843 1.00 96.06 88 VAL A CA 1
ATOM 706 C C . VAL A 1 88 ? 9.710 -4.296 7.281 1.00 96.06 88 VAL A C 1
ATOM 708 O O . VAL A 1 88 ? 10.064 -3.531 8.183 1.00 96.06 88 VAL A O 1
ATOM 711 N N . LEU A 1 89 ? 8.898 -5.331 7.489 1.00 95.44 89 LEU A N 1
ATOM 712 C CA . LEU A 1 89 ? 8.255 -5.614 8.766 1.00 95.44 89 LEU A CA 1
ATOM 713 C C . LEU A 1 89 ? 9.021 -6.629 9.631 1.00 95.44 89 LEU A C 1
ATOM 715 O O . LEU A 1 89 ? 8.673 -6.747 10.806 1.00 95.44 89 LEU A O 1
ATOM 719 N N . SER A 1 90 ? 10.063 -7.291 9.106 1.00 93.38 90 SER A N 1
ATOM 720 C CA . SER A 1 90 ? 10.867 -8.302 9.819 1.00 93.38 90 SER A CA 1
ATOM 721 C C . SER A 1 90 ? 11.882 -7.737 10.825 1.00 93.38 90 SER A C 1
ATOM 723 O O . SER A 1 90 ? 12.572 -8.511 11.479 1.00 93.38 90 SER A O 1
ATOM 725 N N . ASP A 1 91 ? 11.979 -6.409 10.964 1.00 83.88 91 ASP A N 1
ATOM 726 C CA . ASP A 1 91 ? 12.998 -5.693 11.758 1.00 83.88 91 ASP A CA 1
ATOM 727 C C . ASP A 1 91 ? 14.459 -5.927 11.311 1.00 83.88 91 ASP A C 1
ATOM 729 O O . ASP A 1 91 ? 15.384 -5.395 11.927 1.00 83.88 91 ASP A O 1
ATOM 733 N N . GLU A 1 92 ? 14.681 -6.648 10.209 1.00 90.12 92 GLU A N 1
ATOM 734 C CA . GLU A 1 92 ? 15.999 -6.835 9.602 1.00 90.12 92 GLU A CA 1
ATOM 735 C C . GLU A 1 92 ? 16.407 -5.612 8.766 1.00 90.12 92 GLU A C 1
ATOM 737 O O . GLU A 1 92 ? 15.591 -4.989 8.079 1.00 90.12 92 GLU A O 1
ATOM 742 N N . GLU A 1 93 ? 17.692 -5.257 8.801 1.00 90.94 93 GLU A N 1
ATOM 743 C CA . GLU A 1 93 ? 18.235 -4.240 7.899 1.00 90.94 93 GLU A CA 1
ATOM 744 C C . GLU A 1 93 ? 18.373 -4.804 6.479 1.00 90.94 93 GLU A C 1
ATOM 746 O O . GLU A 1 93 ? 18.894 -5.900 6.271 1.00 90.94 93 GLU A O 1
ATOM 751 N N . PHE A 1 94 ? 17.926 -4.035 5.486 1.00 94.88 94 PHE A N 1
ATOM 752 C CA . PHE A 1 94 ? 18.064 -4.365 4.068 1.00 94.88 94 PHE A CA 1
ATOM 753 C C . PHE A 1 94 ? 18.177 -3.084 3.225 1.00 94.88 94 PHE A C 1
ATOM 755 O O . PHE A 1 94 ? 17.689 -2.025 3.632 1.00 94.88 94 PHE A O 1
ATOM 762 N N . ASP A 1 95 ? 18.798 -3.170 2.043 1.00 95.06 95 ASP A N 1
ATOM 763 C CA . ASP A 1 95 ? 18.713 -2.116 1.024 1.00 95.06 95 ASP A CA 1
ATOM 764 C C . ASP A 1 95 ? 17.477 -2.366 0.148 1.00 95.06 95 ASP A C 1
ATOM 766 O O . ASP A 1 95 ? 17.250 -3.474 -0.336 1.00 95.06 95 ASP A O 1
ATOM 770 N N . VAL A 1 96 ? 16.685 -1.320 -0.106 1.00 94.56 96 VAL A N 1
ATOM 771 C CA . VAL A 1 96 ? 15.544 -1.381 -1.032 1.00 94.56 96 VAL A CA 1
ATOM 772 C C . VAL A 1 96 ? 15.950 -1.855 -2.428 1.00 94.56 96 VAL A C 1
ATOM 774 O O . VAL A 1 96 ? 15.120 -2.438 -3.119 1.00 94.56 96 VAL A O 1
ATOM 777 N N . ALA A 1 97 ? 17.206 -1.641 -2.832 1.00 94.50 97 ALA A N 1
ATOM 778 C CA . ALA A 1 97 ? 17.739 -2.122 -4.103 1.00 94.50 97 ALA A CA 1
ATOM 779 C C . ALA A 1 97 ? 17.904 -3.651 -4.188 1.00 94.50 97 ALA A C 1
ATOM 781 O O . ALA A 1 97 ? 18.002 -4.173 -5.295 1.00 94.50 97 ALA A O 1
ATOM 782 N N . ASP A 1 98 ? 17.861 -4.355 -3.054 1.00 94.50 98 ASP A N 1
ATOM 783 C CA . ASP A 1 98 ? 17.994 -5.814 -2.966 1.00 94.50 98 ASP A CA 1
ATOM 784 C C . ASP A 1 98 ? 16.629 -6.527 -2.906 1.00 94.50 98 ASP A C 1
ATOM 786 O O . ASP A 1 98 ? 16.537 -7.657 -2.423 1.00 94.50 98 ASP A O 1
ATOM 790 N N . THR A 1 99 ? 15.548 -5.854 -3.310 1.00 96.06 99 THR A N 1
ATOM 791 C CA . THR A 1 99 ? 14.174 -6.378 -3.220 1.00 96.06 99 THR A CA 1
ATOM 792 C C . THR A 1 99 ? 13.614 -6.744 -4.586 1.00 96.06 99 THR A C 1
ATOM 794 O O . THR A 1 99 ? 13.925 -6.105 -5.596 1.00 96.06 99 THR A O 1
ATOM 797 N N . LEU A 1 100 ? 12.700 -7.715 -4.619 1.00 95.00 100 LEU A N 1
ATOM 798 C CA . LEU A 1 100 ? 12.006 -8.100 -5.851 1.00 95.00 100 LEU A CA 1
ATOM 799 C C . LEU A 1 100 ? 11.188 -6.932 -6.415 1.00 95.00 100 LEU A C 1
ATOM 801 O O . LEU A 1 100 ? 11.024 -6.802 -7.627 1.00 95.00 100 LEU A O 1
ATOM 805 N N . LEU A 1 101 ? 10.699 -6.038 -5.549 1.00 93.81 101 LEU A N 1
ATOM 806 C CA . LEU A 1 101 ? 9.953 -4.853 -5.971 1.00 93.81 101 LEU A CA 1
ATOM 807 C C . LEU A 1 101 ? 10.834 -3.825 -6.691 1.00 93.81 101 LEU A C 1
ATOM 809 O O . LEU A 1 101 ? 10.372 -3.190 -7.642 1.00 93.81 101 LEU A O 1
ATOM 813 N N . TRP A 1 102 ? 12.100 -3.691 -6.290 1.00 94.31 102 TRP A N 1
ATOM 814 C CA . TRP A 1 102 ? 13.076 -2.883 -7.019 1.00 94.31 102 TRP A CA 1
ATOM 815 C C . TRP A 1 102 ? 13.353 -3.447 -8.411 1.00 94.31 102 TRP A C 1
ATOM 817 O O . TRP A 1 102 ? 13.276 -2.706 -9.395 1.00 94.31 102 TRP A O 1
ATOM 82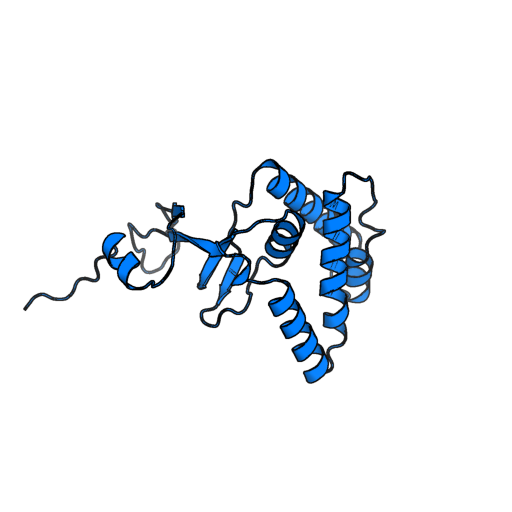7 N N . GLU A 1 103 ? 13.624 -4.749 -8.507 1.00 91.81 103 GLU A N 1
ATOM 828 C CA . GLU A 1 103 ? 13.852 -5.431 -9.787 1.00 91.81 103 GLU A CA 1
ATOM 829 C C . GLU A 1 103 ? 12.637 -5.293 -10.708 1.00 91.81 103 GLU A C 1
ATOM 831 O O . GLU A 1 103 ? 12.763 -4.899 -11.875 1.00 91.81 103 GLU A O 1
ATOM 836 N N . TYR A 1 104 ? 11.445 -5.507 -10.148 1.00 90.50 104 TYR A N 1
ATOM 837 C CA . TYR A 1 104 ? 10.181 -5.338 -10.841 1.00 90.50 104 TYR A CA 1
ATOM 838 C C . TYR A 1 104 ? 10.032 -3.906 -11.387 1.00 90.50 104 TYR A C 1
ATOM 840 O O . TYR A 1 104 ? 9.803 -3.726 -12.584 1.00 90.50 104 TYR A O 1
ATOM 848 N N . TRP A 1 105 ? 10.240 -2.863 -10.572 1.00 90.12 105 TRP A N 1
ATOM 849 C CA . TRP A 1 105 ? 10.109 -1.470 -11.031 1.00 90.12 105 TRP A CA 1
ATOM 850 C C . TRP A 1 105 ? 11.184 -1.043 -12.026 1.00 90.12 105 TRP A C 1
ATOM 852 O O . TRP A 1 105 ? 10.886 -0.267 -12.940 1.00 90.12 105 TRP A O 1
ATOM 862 N N . LYS A 1 106 ? 12.408 -1.566 -11.902 1.00 89.12 106 LYS A N 1
ATOM 863 C CA . LYS A 1 106 ? 13.462 -1.343 -12.895 1.00 89.12 106 LYS A CA 1
ATOM 864 C C . LYS A 1 106 ? 13.119 -1.971 -14.242 1.00 89.12 106 LYS A C 1
ATOM 866 O O . LYS A 1 106 ? 13.300 -1.313 -15.265 1.00 89.12 106 LYS A O 1
ATOM 871 N N . SER A 1 107 ? 12.622 -3.209 -14.252 1.00 86.50 107 SER A N 1
ATOM 872 C CA . SER A 1 107 ? 12.320 -3.939 -15.492 1.00 86.50 107 SER A CA 1
ATOM 873 C C . SER A 1 107 ? 11.182 -3.307 -16.299 1.00 86.50 107 SER A C 1
ATOM 875 O O . SER A 1 107 ? 11.187 -3.362 -17.527 1.00 86.50 107 SER A O 1
ATOM 877 N N . LYS A 1 108 ? 10.220 -2.670 -15.621 1.00 77.25 108 LYS A N 1
ATOM 878 C CA . LYS A 1 108 ? 9.014 -2.114 -16.248 1.00 77.25 108 LYS A CA 1
ATOM 879 C C . LYS A 1 108 ? 9.159 -0.701 -16.786 1.00 77.25 108 LYS A C 1
ATOM 881 O O . LYS A 1 108 ? 8.182 -0.171 -17.303 1.00 77.25 108 LYS A O 1
ATOM 886 N N . HIS A 1 109 ? 10.349 -0.099 -16.692 1.00 64.50 109 HIS A N 1
ATOM 887 C CA . HIS A 1 109 ? 10.612 1.255 -17.182 1.00 64.50 109 HIS A CA 1
ATOM 888 C C . HIS A 1 109 ? 9.448 2.212 -16.874 1.00 64.50 109 HIS A C 1
ATOM 890 O O . HIS A 1 109 ? 8.908 2.837 -17.786 1.00 64.50 109 HIS A O 1
ATOM 896 N N . PHE A 1 110 ? 9.053 2.345 -15.600 1.00 64.50 110 PHE A N 1
ATOM 897 C CA . PHE A 1 110 ? 7.952 3.224 -15.158 1.00 64.50 110 PHE A CA 1
ATOM 898 C C . PHE A 1 110 ? 8.185 4.732 -15.449 1.00 64.50 110 PHE A C 1
ATOM 900 O O . PHE A 1 110 ? 7.606 5.597 -14.801 1.00 64.50 110 PHE A O 1
ATOM 907 N N . GLY A 1 111 ? 9.074 5.088 -16.380 1.00 60.22 111 GLY A N 1
ATOM 908 C CA . GLY A 1 111 ? 9.486 6.451 -16.710 1.00 60.22 111 GLY A CA 1
ATOM 909 C C . GLY A 1 111 ? 10.342 7.112 -15.628 1.00 60.22 111 GLY A C 1
ATOM 910 O O . GLY A 1 111 ? 10.863 8.203 -15.844 1.00 60.22 111 GLY A O 1
ATOM 911 N N . GLY A 1 112 ? 10.504 6.466 -14.471 1.00 68.06 112 GLY A N 1
ATOM 912 C CA . GLY A 1 112 ? 11.280 6.960 -13.343 1.00 68.06 112 GLY A CA 1
ATOM 913 C C . GLY A 1 112 ? 12.767 6.641 -13.468 1.00 68.06 112 GLY A C 1
ATOM 914 O O . GLY A 1 112 ? 13.158 5.554 -13.889 1.00 68.06 112 GLY A O 1
ATOM 915 N N . SER A 1 113 ? 13.609 7.585 -13.051 1.00 88.31 113 SER A N 1
ATOM 916 C CA . SER A 1 113 ? 15.032 7.322 -12.822 1.00 88.31 113 SER A CA 1
ATOM 917 C C . SER A 1 113 ? 15.225 6.348 -11.654 1.00 88.31 113 SER A C 1
ATOM 919 O O . SER A 1 113 ? 14.361 6.239 -10.784 1.00 88.31 113 SER A O 1
ATOM 921 N N . GLU A 1 114 ? 16.383 5.688 -11.561 1.00 91.31 114 GLU A N 1
ATOM 922 C CA . GLU A 1 114 ? 16.708 4.841 -10.396 1.00 91.31 114 GLU A CA 1
ATOM 923 C C . GLU A 1 114 ? 16.580 5.605 -9.071 1.00 91.31 114 GLU A C 1
ATOM 925 O O . GLU A 1 114 ? 16.105 5.062 -8.076 1.00 91.31 114 GLU A O 1
ATOM 930 N N . LYS A 1 115 ? 16.920 6.901 -9.075 1.00 91.38 115 LYS A N 1
ATOM 931 C CA . LYS A 1 115 ? 16.706 7.793 -7.931 1.00 91.38 115 LYS A CA 1
ATOM 932 C C . LYS A 1 115 ? 15.227 7.880 -7.550 1.00 91.38 115 LYS A C 1
ATOM 934 O O . LYS A 1 115 ? 14.901 7.800 -6.373 1.00 91.38 115 LYS A O 1
ATOM 939 N N . TRP A 1 116 ? 14.338 8.032 -8.532 1.00 91.81 116 TRP A N 1
ATOM 940 C CA . TRP A 1 116 ? 12.896 8.075 -8.289 1.00 91.81 116 TRP A CA 1
ATOM 941 C C . TRP A 1 116 ? 12.367 6.748 -7.733 1.00 91.81 116 TRP A C 1
ATOM 943 O O . TRP A 1 116 ? 11.577 6.769 -6.789 1.00 91.81 116 TRP A O 1
ATOM 953 N N . ILE A 1 117 ? 12.827 5.612 -8.273 1.00 92.38 117 ILE A N 1
ATOM 954 C CA . ILE A 1 117 ? 12.466 4.273 -7.778 1.00 92.38 117 ILE A CA 1
ATOM 955 C C . ILE A 1 117 ? 12.889 4.144 -6.312 1.00 92.38 117 ILE A C 1
ATOM 957 O O . ILE A 1 117 ? 12.055 3.823 -5.468 1.00 92.38 117 ILE A O 1
ATOM 961 N N . ARG A 1 118 ? 14.148 4.482 -5.995 1.00 94.56 118 ARG A N 1
ATOM 962 C CA . ARG A 1 118 ? 14.692 4.425 -4.629 1.00 94.56 118 ARG A CA 1
ATOM 963 C C . ARG A 1 118 ? 13.858 5.255 -3.660 1.00 94.56 118 ARG A C 1
ATOM 965 O O . ARG A 1 118 ? 13.337 4.709 -2.694 1.00 94.56 118 ARG A O 1
ATOM 972 N N . THR A 1 119 ? 13.648 6.536 -3.967 1.00 93.81 119 THR A N 1
ATOM 973 C CA . THR A 1 119 ? 12.846 7.440 -3.127 1.00 93.81 119 THR A CA 1
ATOM 974 C C . THR A 1 119 ? 11.416 6.930 -2.945 1.00 93.81 119 THR A C 1
ATOM 976 O O . THR A 1 119 ? 10.847 7.004 -1.858 1.00 93.81 119 THR A O 1
ATOM 979 N N . SER A 1 120 ? 10.823 6.376 -4.000 1.00 92.81 120 SER A N 1
ATOM 980 C CA . SER A 1 120 ? 9.463 5.846 -3.942 1.00 92.81 120 SER A CA 1
ATOM 981 C C . SER A 1 120 ? 9.361 4.607 -3.049 1.00 92.81 120 SER A C 1
ATOM 983 O O . SER A 1 120 ? 8.399 4.506 -2.287 1.00 92.81 120 SER A O 1
ATOM 985 N N . LEU A 1 121 ? 10.343 3.699 -3.090 1.00 94.75 121 LEU A N 1
ATOM 986 C CA . LEU A 1 121 ? 10.404 2.540 -2.195 1.00 94.75 121 LEU A CA 1
ATOM 987 C C . LEU A 1 121 ? 10.705 2.944 -0.751 1.00 94.75 121 LEU A C 1
ATOM 989 O O . LEU A 1 121 ? 10.041 2.453 0.156 1.00 94.75 121 LEU A O 1
ATOM 993 N N . GLU A 1 122 ? 11.610 3.896 -0.522 1.00 95.12 122 GLU A N 1
ATOM 994 C CA . GLU A 1 122 ? 11.877 4.460 0.810 1.00 95.12 122 GLU A CA 1
ATOM 995 C C . GLU A 1 122 ? 10.601 5.046 1.435 1.00 95.12 122 GLU A C 1
ATOM 997 O O . GLU A 1 122 ? 10.293 4.777 2.596 1.00 95.12 122 GLU A O 1
ATOM 1002 N N . HIS A 1 123 ? 9.775 5.753 0.655 1.00 94.69 123 HIS A N 1
ATOM 1003 C CA . HIS A 1 123 ? 8.460 6.197 1.123 1.00 94.69 123 HIS A CA 1
ATOM 1004 C C . HIS A 1 123 ? 7.530 5.030 1.491 1.00 94.69 123 HIS A C 1
ATOM 1006 O O . HIS A 1 123 ? 6.736 5.158 2.425 1.00 94.69 123 HIS A O 1
ATOM 1012 N N . LYS A 1 124 ? 7.606 3.885 0.795 1.00 95.31 124 LYS A N 1
ATOM 1013 C CA . LYS A 1 124 ? 6.837 2.684 1.172 1.00 95.31 124 LYS A CA 1
ATOM 1014 C C . LYS A 1 124 ? 7.355 2.051 2.462 1.00 95.31 124 LYS A C 1
ATOM 1016 O O . LYS A 1 124 ? 6.533 1.591 3.252 1.00 95.31 124 LYS A O 1
ATOM 1021 N N . VAL A 1 125 ? 8.666 2.092 2.715 1.00 96.38 125 VAL A N 1
ATOM 1022 C CA . VAL A 1 125 ? 9.248 1.681 4.005 1.00 96.38 125 VAL A CA 1
ATOM 1023 C C . VAL A 1 125 ? 8.674 2.531 5.138 1.00 96.38 125 VAL A C 1
ATOM 1025 O O . VAL A 1 125 ? 8.183 1.987 6.128 1.00 96.38 125 VAL A O 1
ATOM 1028 N N . VAL A 1 126 ? 8.684 3.861 4.983 1.00 95.56 126 VAL A N 1
ATOM 1029 C CA . VAL A 1 126 ? 8.122 4.782 5.985 1.00 95.56 126 VAL A CA 1
ATOM 1030 C C . VAL A 1 126 ? 6.635 4.510 6.206 1.00 95.56 126 VAL A C 1
ATOM 1032 O O . VAL A 1 126 ? 6.210 4.396 7.352 1.00 95.56 126 VAL A O 1
ATOM 1035 N N . LEU A 1 127 ? 5.858 4.333 5.132 1.00 94.88 127 LEU A N 1
ATOM 1036 C CA . LEU A 1 127 ? 4.429 4.024 5.215 1.00 94.88 127 LEU A CA 1
ATOM 1037 C C . LEU A 1 127 ? 4.153 2.749 6.025 1.00 94.88 127 LEU A C 1
ATOM 1039 O O . LEU A 1 127 ? 3.288 2.752 6.894 1.00 94.88 127 LEU A O 1
ATOM 1043 N N . ALA A 1 128 ? 4.870 1.658 5.754 1.00 95.88 128 ALA A N 1
ATOM 1044 C CA . ALA A 1 128 ? 4.660 0.396 6.460 1.00 95.88 128 ALA A CA 1
ATOM 1045 C C . ALA A 1 128 ? 5.029 0.496 7.945 1.00 95.88 128 ALA A C 1
ATOM 1047 O O . ALA A 1 128 ? 4.286 0.007 8.797 1.00 95.88 128 ALA A O 1
ATOM 1048 N N . LYS A 1 129 ? 6.129 1.190 8.265 1.00 94.25 129 LYS A N 1
ATOM 1049 C CA . LYS A 1 129 ? 6.527 1.454 9.655 1.00 94.25 129 LYS A CA 1
ATOM 1050 C C . LYS A 1 129 ? 5.510 2.338 10.382 1.00 94.25 129 LYS A C 1
ATOM 1052 O O . LYS A 1 129 ? 5.193 2.051 11.535 1.00 94.25 129 LYS A O 1
ATOM 1057 N N . ASP A 1 130 ? 4.967 3.358 9.717 1.00 90.94 130 ASP A N 1
ATOM 1058 C CA . ASP A 1 130 ? 3.915 4.214 10.274 1.00 90.94 130 ASP A CA 1
ATOM 1059 C C . ASP A 1 130 ? 2.626 3.427 10.535 1.00 90.94 130 ASP A C 1
ATOM 1061 O O . ASP A 1 130 ? 2.096 3.487 11.639 1.00 90.94 130 ASP A O 1
ATOM 1065 N N . ILE A 1 131 ? 2.171 2.602 9.585 1.00 90.12 131 ILE A N 1
ATOM 1066 C CA . ILE A 1 131 ? 0.987 1.749 9.779 1.00 90.12 131 ILE A CA 1
ATOM 1067 C C . ILE A 1 131 ? 1.206 0.754 10.928 1.00 90.12 131 ILE A C 1
ATOM 1069 O O . ILE A 1 131 ? 0.297 0.539 11.732 1.00 90.12 131 ILE A O 1
ATOM 1073 N N . ARG A 1 132 ? 2.405 0.167 11.046 1.00 91.50 132 ARG A N 1
ATOM 1074 C CA . ARG A 1 132 ? 2.752 -0.726 12.163 1.00 91.50 132 ARG A CA 1
ATOM 1075 C C . ARG A 1 132 ? 2.673 -0.011 13.513 1.00 91.50 132 ARG A C 1
ATOM 1077 O O . ARG A 1 132 ? 2.170 -0.592 14.469 1.00 91.50 132 ARG A O 1
ATOM 1084 N N . ALA A 1 133 ? 3.166 1.224 13.595 1.00 88.25 133 ALA A N 1
ATOM 1085 C CA . ALA A 1 133 ? 3.236 1.981 14.844 1.00 88.25 133 ALA A CA 1
ATOM 1086 C C . ALA A 1 133 ? 1.908 2.655 15.228 1.00 88.25 133 ALA A C 1
ATOM 1088 O O . ALA A 1 133 ? 1.518 2.642 16.392 1.00 88.25 133 ALA A O 1
ATOM 1089 N N . ASN A 1 134 ? 1.222 3.249 14.252 1.00 86.31 134 ASN A N 1
ATOM 1090 C CA . ASN A 1 134 ? 0.126 4.196 14.463 1.00 86.31 134 ASN A CA 1
ATOM 1091 C C . ASN A 1 134 ? -1.218 3.719 13.902 1.00 86.31 134 ASN A C 1
ATOM 1093 O O . ASN A 1 134 ? -2.223 4.419 14.041 1.00 86.31 134 ASN A O 1
ATOM 1097 N N . GLY A 1 135 ? -1.251 2.551 13.265 1.00 82.75 135 GLY A N 1
ATOM 1098 C CA . GLY A 1 135 ? -2.430 2.067 12.568 1.00 82.75 135 GLY A CA 1
ATOM 1099 C C . GLY A 1 135 ? -2.610 2.681 11.180 1.00 82.75 135 GLY A C 1
ATOM 1100 O O . GLY A 1 135 ? -2.002 3.685 10.811 1.00 82.75 135 GLY A O 1
ATOM 1101 N N . MET A 1 136 ? -3.487 2.067 10.388 1.00 84.00 136 MET A N 1
ATOM 1102 C CA . MET A 1 136 ? -3.882 2.594 9.083 1.00 84.00 136 MET A CA 1
ATOM 1103 C C . MET A 1 136 ? -4.874 3.750 9.251 1.00 84.00 136 MET A C 1
ATOM 1105 O O . MET A 1 136 ? -5.964 3.539 9.776 1.00 84.00 136 MET A O 1
ATOM 1109 N N . LYS A 1 137 ? -4.503 4.946 8.780 1.00 83.12 137 LYS A N 1
ATOM 1110 C CA . LYS A 1 137 ? -5.343 6.161 8.839 1.00 83.12 137 LYS A CA 1
ATOM 1111 C C . LYS A 1 137 ? -6.062 6.464 7.524 1.00 83.12 137 LYS A C 1
ATOM 1113 O O . LYS A 1 137 ? -7.181 6.957 7.526 1.00 83.12 137 LYS A O 1
ATOM 1118 N N . GLU A 1 138 ? -5.424 6.134 6.405 1.00 82.62 138 GLU A N 1
ATOM 1119 C CA . GLU A 1 138 ? -5.963 6.363 5.063 1.00 82.62 138 GLU A CA 1
ATOM 1120 C C . GLU A 1 138 ? -6.734 5.135 4.560 1.00 82.62 138 GLU A C 1
ATOM 1122 O O . GLU A 1 138 ? -6.233 4.012 4.700 1.00 82.62 138 GLU A O 1
ATOM 1127 N N . PRO A 1 139 ? -7.914 5.309 3.936 1.00 84.25 139 PRO A N 1
ATOM 1128 C CA . PRO A 1 139 ? -8.686 4.189 3.430 1.00 84.25 139 PRO A CA 1
ATOM 1129 C C . PRO A 1 139 ? -8.066 3.570 2.171 1.00 84.25 139 PRO A C 1
ATOM 1131 O O . PRO A 1 139 ? -7.246 4.153 1.458 1.00 84.25 139 PRO A O 1
ATOM 1134 N N . VAL A 1 140 ? -8.504 2.354 1.874 1.00 83.50 140 VAL A N 1
ATOM 1135 C CA . VAL A 1 140 ? -8.320 1.683 0.588 1.00 83.50 140 VAL A CA 1
ATOM 1136 C C . VAL A 1 140 ? -9.524 2.002 -0.291 1.00 83.50 140 VAL A C 1
ATOM 1138 O O . VAL A 1 140 ? -10.666 1.943 0.169 1.00 83.50 140 VAL A O 1
ATOM 1141 N N . TYR A 1 141 ? -9.282 2.353 -1.549 1.00 83.38 141 TYR A N 1
ATOM 1142 C CA . TYR A 1 141 ? -10.323 2.834 -2.448 1.00 83.38 141 TYR A CA 1
ATOM 1143 C C . TYR A 1 141 ? -10.758 1.737 -3.405 1.00 83.38 141 TYR A C 1
ATOM 1145 O O . TYR A 1 141 ? -9.936 1.154 -4.112 1.00 83.38 141 TYR A O 1
ATOM 1153 N N . PHE A 1 142 ? -12.064 1.514 -3.477 1.00 79.69 142 PHE A N 1
ATOM 1154 C CA . PHE A 1 142 ? -12.685 0.610 -4.436 1.00 79.69 142 PHE A CA 1
ATOM 1155 C C . PHE A 1 142 ? -13.753 1.344 -5.237 1.00 79.69 142 PHE A C 1
ATOM 1157 O O . PHE A 1 142 ? -14.330 2.329 -4.779 1.00 79.69 142 PHE A O 1
ATOM 1164 N N . ASP A 1 143 ? -14.047 0.852 -6.432 1.00 79.62 143 ASP A N 1
ATOM 1165 C CA . ASP A 1 143 ? -15.205 1.323 -7.181 1.00 79.62 143 ASP A CA 1
ATOM 1166 C C . ASP A 1 143 ? -16.502 0.625 -6.738 1.00 79.62 143 ASP A C 1
ATOM 1168 O O . ASP A 1 143 ? -16.511 -0.347 -5.972 1.00 79.62 143 ASP A O 1
ATOM 1172 N N . ARG A 1 144 ? -17.635 1.079 -7.281 1.00 75.94 144 ARG A N 1
ATOM 1173 C CA . ARG A 1 144 ? -18.962 0.463 -7.068 1.00 75.94 144 ARG A CA 1
ATOM 1174 C C . ARG A 1 144 ? -19.061 -1.027 -7.413 1.00 75.94 144 ARG A C 1
ATOM 1176 O O . ARG A 1 144 ? -20.013 -1.681 -7.003 1.00 75.94 144 ARG A O 1
ATOM 1183 N N . LYS A 1 145 ? -18.114 -1.567 -8.184 1.00 77.31 145 LYS A N 1
ATOM 1184 C CA . LYS A 1 145 ? -18.031 -2.983 -8.571 1.00 77.31 145 LYS A CA 1
ATOM 1185 C C . LYS A 1 145 ? -16.994 -3.753 -7.745 1.00 77.31 145 LYS A C 1
ATOM 1187 O O . LYS A 1 145 ? -16.621 -4.852 -8.144 1.00 77.31 145 LYS A O 1
ATOM 1192 N N . ALA A 1 146 ? -16.539 -3.187 -6.625 1.00 76.19 146 ALA A N 1
ATOM 1193 C CA . ALA A 1 146 ? -15.528 -3.760 -5.738 1.00 76.19 146 ALA A CA 1
ATOM 1194 C C . ALA A 1 146 ? -14.160 -3.990 -6.412 1.00 76.19 146 ALA A C 1
ATOM 1196 O O . ALA A 1 146 ? -13.385 -4.844 -5.989 1.00 76.19 146 ALA A O 1
ATOM 1197 N N . ARG A 1 147 ? -13.827 -3.221 -7.457 1.00 80.00 147 ARG A N 1
ATOM 1198 C CA . ARG A 1 147 ? -12.487 -3.226 -8.060 1.00 80.00 147 ARG A CA 1
ATOM 1199 C C . ARG A 1 147 ? -11.592 -2.246 -7.319 1.00 80.00 147 ARG A C 1
ATOM 1201 O O . ARG A 1 147 ? -12.004 -1.113 -7.078 1.00 80.00 147 ARG A O 1
ATOM 1208 N N . LEU A 1 148 ? -10.377 -2.675 -6.985 1.00 84.50 148 LEU A N 1
ATOM 1209 C CA . LEU A 1 148 ? -9.384 -1.825 -6.332 1.00 84.50 148 LEU A CA 1
ATOM 1210 C C . LEU A 1 148 ? -9.000 -0.655 -7.250 1.00 84.50 148 LEU A C 1
ATOM 1212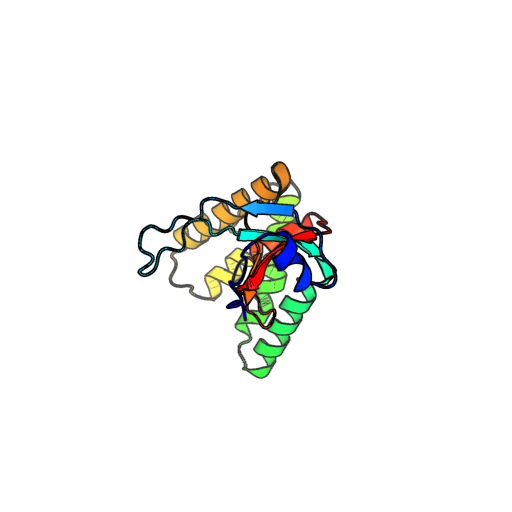 O O . LEU A 1 148 ? -8.607 -0.872 -8.395 1.00 84.50 148 LEU A O 1
ATOM 1216 N N . LEU A 1 149 ? -9.115 0.566 -6.733 1.00 83.00 149 LEU A N 1
ATOM 1217 C CA . LEU A 1 149 ? -8.718 1.805 -7.404 1.00 83.00 149 LEU A CA 1
ATOM 1218 C C . LEU A 1 149 ? -7.373 2.317 -6.880 1.00 83.00 149 LEU A C 1
ATOM 1220 O O . LEU A 1 149 ? -6.507 2.674 -7.670 1.00 83.00 149 LEU A O 1
ATOM 1224 N N . ASP A 1 150 ? -7.198 2.332 -5.556 1.00 86.62 150 ASP A N 1
ATOM 1225 C CA . ASP A 1 150 ? -5.956 2.726 -4.884 1.00 86.62 150 ASP A CA 1
ATOM 1226 C C . ASP A 1 150 ? -5.824 2.020 -3.527 1.00 86.62 150 ASP A C 1
ATOM 1228 O O . ASP A 1 150 ? -6.814 1.658 -2.892 1.00 86.62 150 ASP A O 1
ATOM 1232 N N . GLY A 1 151 ? -4.586 1.876 -3.055 1.00 89.88 151 GLY A N 1
ATOM 1233 C CA . GLY A 1 151 ? -4.296 1.393 -1.709 1.00 89.88 151 GLY A CA 1
ATOM 1234 C C . GLY A 1 151 ? -3.800 -0.043 -1.641 1.00 89.88 151 GLY A C 1
ATOM 1235 O O . GLY A 1 151 ? -3.778 -0.603 -0.549 1.00 89.88 151 GLY A O 1
ATOM 1236 N N . ILE A 1 152 ? -3.340 -0.630 -2.758 1.00 92.31 152 ILE A N 1
ATOM 1237 C CA . ILE A 1 152 ? -2.801 -2.003 -2.752 1.00 92.31 152 ILE A CA 1
ATOM 1238 C C . ILE A 1 152 ? -1.689 -2.181 -1.714 1.00 92.31 152 ILE A C 1
ATOM 1240 O O . ILE A 1 152 ? -1.721 -3.123 -0.937 1.00 92.31 152 ILE A O 1
ATOM 1244 N N . HIS A 1 153 ? -0.757 -1.230 -1.626 1.00 94.19 153 HIS A N 1
ATOM 1245 C CA . HIS A 1 153 ? 0.327 -1.275 -0.645 1.00 94.19 153 HIS A CA 1
ATOM 1246 C C . HIS A 1 153 ? -0.215 -1.314 0.793 1.00 94.19 153 HIS A C 1
ATOM 1248 O O . HIS A 1 153 ? 0.264 -2.100 1.599 1.00 94.19 153 HIS A O 1
ATOM 1254 N N . ARG A 1 154 ? -1.251 -0.517 1.107 1.00 93.06 154 ARG A N 1
ATOM 1255 C CA . ARG A 1 154 ? -1.888 -0.503 2.437 1.00 93.06 154 ARG A CA 1
ATOM 1256 C C . ARG A 1 154 ? -2.542 -1.851 2.744 1.00 93.06 154 ARG A C 1
ATOM 1258 O O . ARG A 1 154 ? -2.423 -2.324 3.868 1.00 93.06 154 ARG A O 1
ATOM 1265 N N . LEU A 1 155 ? -3.194 -2.471 1.757 1.00 91.31 155 LEU A N 1
ATOM 1266 C CA . LEU A 1 155 ? -3.787 -3.801 1.912 1.00 91.31 155 LEU A CA 1
ATOM 1267 C C . LEU A 1 155 ? -2.734 -4.880 2.179 1.00 91.31 155 LEU A C 1
ATOM 1269 O O . LEU A 1 155 ? -2.926 -5.681 3.088 1.00 91.31 155 LEU A O 1
ATOM 1273 N N . VAL A 1 156 ? -1.629 -4.888 1.427 1.00 94.81 156 VAL A N 1
ATOM 1274 C CA . VAL A 1 156 ? -0.549 -5.868 1.631 1.00 94.81 156 VAL A CA 1
ATOM 1275 C C . VAL A 1 156 ? 0.086 -5.676 3.009 1.00 94.81 156 VAL A C 1
ATOM 1277 O O . VAL A 1 156 ? 0.186 -6.634 3.763 1.00 94.81 156 VAL A O 1
ATOM 1280 N N . ILE A 1 157 ? 0.394 -4.436 3.407 1.00 94.06 157 ILE A N 1
ATOM 1281 C CA . ILE A 1 157 ? 0.896 -4.134 4.759 1.00 94.06 157 ILE A CA 1
ATOM 1282 C C . ILE A 1 157 ? -0.088 -4.620 5.837 1.00 94.06 157 ILE A C 1
ATOM 1284 O O . ILE A 1 157 ? 0.321 -5.222 6.825 1.00 94.06 157 ILE A O 1
ATOM 1288 N N . ALA A 1 158 ? -1.390 -4.372 5.663 1.00 88.94 158 ALA A N 1
ATOM 1289 C CA . ALA A 1 158 ? -2.410 -4.820 6.610 1.00 88.94 158 ALA A CA 1
ATOM 1290 C C . ALA A 1 158 ? -2.481 -6.349 6.717 1.00 88.94 158 ALA A C 1
ATOM 1292 O O . ALA A 1 158 ? -2.621 -6.864 7.827 1.00 88.94 158 ALA A O 1
ATOM 1293 N N . LYS A 1 159 ? -2.356 -7.063 5.591 1.00 90.12 159 LYS A N 1
ATOM 1294 C CA . LYS A 1 159 ? -2.266 -8.528 5.557 1.00 90.12 159 LYS A CA 1
ATOM 1295 C C . LYS A 1 159 ? -1.051 -9.014 6.351 1.00 90.12 159 LYS A C 1
ATOM 1297 O O . LYS A 1 159 ? -1.232 -9.810 7.268 1.00 90.12 159 LYS A O 1
ATOM 1302 N N . GLU A 1 160 ? 0.138 -8.486 6.064 1.00 91.94 160 GLU A N 1
ATOM 1303 C CA . GLU A 1 160 ? 1.388 -8.860 6.750 1.00 91.94 160 GLU A CA 1
ATOM 1304 C C . GLU A 1 160 ? 1.335 -8.593 8.263 1.00 91.94 160 GLU A C 1
ATOM 1306 O O . GLU A 1 160 ? 1.824 -9.379 9.070 1.00 91.94 160 GLU A O 1
ATOM 1311 N N . LEU A 1 161 ? 0.672 -7.512 8.681 1.00 88.75 161 LEU A N 1
ATOM 1312 C CA . LEU A 1 161 ? 0.471 -7.181 10.096 1.00 88.75 161 LEU A CA 1
ATOM 1313 C C . LEU A 1 161 ? -0.673 -7.967 10.768 1.00 88.75 161 LEU A C 1
ATOM 1315 O O . LEU A 1 161 ? -0.973 -7.728 11.940 1.00 88.75 161 LEU A O 1
ATOM 1319 N N . GLY A 1 162 ? -1.356 -8.863 10.051 1.00 85.94 162 GLY A N 1
ATOM 1320 C CA . GLY A 1 162 ? -2.453 -9.670 10.591 1.00 85.94 162 GLY A CA 1
ATOM 1321 C C . GLY A 1 162 ? -3.720 -8.873 10.920 1.00 85.94 162 GLY A C 1
ATOM 1322 O O . GLY A 1 162 ? -4.482 -9.240 11.823 1.00 85.94 162 GLY A O 1
ATOM 1323 N N . TYR A 1 163 ? -3.965 -7.759 10.225 1.00 82.12 163 TYR A N 1
ATOM 1324 C CA . TYR A 1 163 ? -5.169 -6.961 10.435 1.00 82.12 163 TYR A CA 1
ATOM 1325 C C . TYR A 1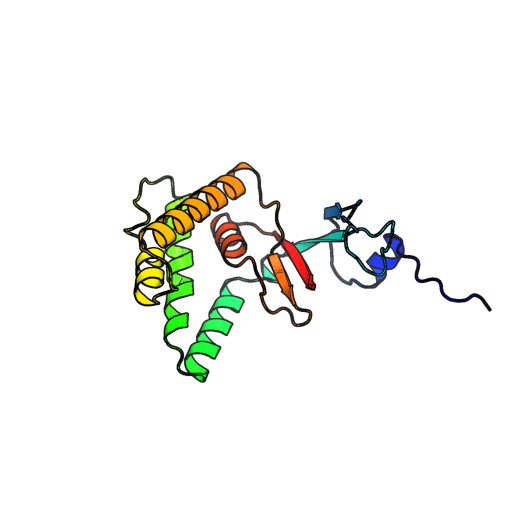 163 ? -6.408 -7.771 10.057 1.00 82.12 163 TYR A C 1
ATOM 1327 O O . TYR A 1 163 ? -6.529 -8.294 8.958 1.00 82.12 163 TYR A O 1
ATOM 1335 N N . LYS A 1 164 ? -7.404 -7.792 10.945 1.00 74.56 164 LYS A N 1
ATOM 1336 C CA . LYS A 1 164 ? -8.714 -8.394 10.632 1.00 74.56 164 LYS A CA 1
ATOM 1337 C C . LYS A 1 164 ? -9.609 -7.473 9.808 1.00 74.56 164 LYS A C 1
ATOM 1339 O O . LYS A 1 164 ? -10.597 -7.915 9.236 1.00 74.56 164 LYS A O 1
ATOM 1344 N N . ASN A 1 165 ? -9.329 -6.172 9.829 1.00 74.50 165 ASN A N 1
ATOM 1345 C CA . ASN A 1 165 ? -10.160 -5.158 9.196 1.00 74.50 165 ASN A CA 1
ATOM 1346 C C . ASN A 1 165 ? -9.303 -4.015 8.666 1.00 74.50 165 ASN A C 1
ATOM 1348 O O . ASN A 1 165 ? -8.289 -3.677 9.275 1.00 74.50 165 ASN A O 1
ATOM 1352 N N . VAL A 1 166 ? -9.780 -3.372 7.607 1.00 77.56 166 VAL A N 1
ATOM 1353 C CA . VAL A 1 166 ? -9.150 -2.200 6.994 1.00 77.56 166 VAL A CA 1
ATOM 1354 C C . VAL A 1 166 ? -10.169 -1.086 6.794 1.00 77.56 166 VAL A C 1
ATOM 1356 O O . VAL A 1 166 ? -11.378 -1.327 6.719 1.00 77.56 166 VAL A O 1
ATOM 1359 N N . LEU A 1 167 ? -9.670 0.147 6.738 1.00 76.19 167 LEU A N 1
ATOM 1360 C CA . LEU A 1 167 ? -10.470 1.301 6.348 1.00 76.19 167 LEU A CA 1
ATOM 1361 C C . LEU A 1 167 ? -10.703 1.234 4.841 1.00 76.19 167 LEU A C 1
ATOM 1363 O O 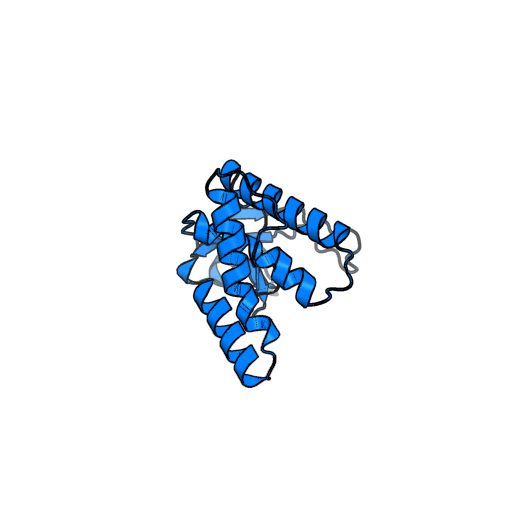. LEU A 1 167 ? -9.752 1.109 4.072 1.00 76.19 167 LEU A O 1
ATOM 1367 N N . VAL A 1 168 ? -11.962 1.310 4.415 1.00 78.31 168 VAL A N 1
ATOM 1368 C CA . VAL A 1 168 ? -12.336 1.205 3.000 1.00 78.31 168 VAL A CA 1
ATOM 1369 C C . VAL A 1 168 ? -13.265 2.343 2.610 1.00 78.31 168 VAL A C 1
ATOM 1371 O O . VAL A 1 168 ? -14.172 2.700 3.363 1.00 78.31 168 VAL A O 1
ATOM 1374 N N . ARG A 1 169 ? -13.061 2.887 1.406 1.00 76.88 169 ARG A N 1
ATOM 1375 C CA . ARG A 1 169 ? -13.947 3.866 0.776 1.00 76.88 169 ARG A CA 1
ATOM 1376 C C . ARG A 1 169 ? -14.359 3.394 -0.614 1.00 76.88 169 ARG A C 1
ATOM 1378 O O . ARG A 1 169 ? -13.513 3.111 -1.458 1.00 76.88 169 ARG A O 1
ATOM 1385 N N . GLN A 1 170 ? -15.665 3.350 -0.852 1.00 76.50 170 GLN A N 1
ATOM 1386 C CA . GLN A 1 170 ? -16.230 3.050 -2.164 1.00 76.50 170 GLN A CA 1
ATOM 1387 C C . GLN A 1 170 ? -16.612 4.351 -2.884 1.00 76.50 170 GLN A C 1
ATOM 1389 O O . GLN A 1 170 ? -17.252 5.214 -2.279 1.00 76.50 170 GLN A O 1
ATOM 1394 N N . LEU A 1 171 ? -16.199 4.497 -4.146 1.00 75.19 171 LEU A N 1
ATOM 1395 C CA . LEU A 1 171 ? -16.499 5.643 -5.023 1.00 75.19 171 LEU A CA 1
ATOM 1396 C C . LEU A 1 171 ? -17.565 5.268 -6.074 1.00 75.19 171 LEU A C 1
ATOM 1398 O O . LEU A 1 171 ? -17.432 4.175 -6.672 1.00 75.19 171 LEU A O 1
#

Sequence (171 aa):
KGQGNASYDLGSVRGYFRDWREMEVIEGIDDDGDPAPRRGMYGVLFKGGLDLWNVDVIFDSWQKNALRFGTQEHLELPGALEEFFSRVLSDEEFDVADTLLWEYWKSKHFGGSEKWIRTSLEHKVVLAKDIRANGMKEPVYFDRKARLLDGIHRLVIAKELGYKNVLVRQL

Organism: NCBI:txid412755

Secondary structure (DSSP, 8-state):
---------HHHHHTT-SS-EEEEEE-----TT-SS--TT--EEEEEEEGGGG-HHHHHHHHHHHHHHHT-GGGSSHHHHHHHHHHHHHS-----GGGSHHHHHHHHTT-S--HHHHHHHHHHHHHHHHHHHHH---SPEEE-TTS-EEE-HHHHHHHHHTT-SEEEEEE-

Radius of gyration: 19.52 Å; chains: 1; bounding box: 67×39×37 Å

Foldseek 3Di:
DDDPPPPPDPVSVPVVDDDWDFDDKAWDDDQVPPPDRDHGDIDTWIWDFCVVVPLVVLLVVQVVVCVVVVVCLSNQVSVQLLQLLLCLPVPDDDQPCPGSQVVSCVVVPPVDDNVRSRVVSVVLSVVLVCCLVPNDDDAFEAEPVRRGDDDSSVSSSCVSSVPRTTTHDYD

pLDDT: mean 76.27, std 16.48, range [36.81, 97.19]